Protein AF-A0A953ZF70-F1 (afdb_monomer_lite)

pLDDT: mean 96.17, std 2.3, range [83.56, 98.5]

Sequence (110 aa):
MIIAKHVSPDGLLELIVARDAEGDYTVGFSPFPWHTHGDILAAVNGGTPEVAVARLIEDVLASCAVLVLSRIDGELCDVWVADDPDDDEASHAAPNETIEKRYWNGCRYE

Radius of gyration: 14.09 Å; chains: 1; bounding box: 34×27×40 Å

Secondary structure (DSSP, 8-state):
-EEEEEE-TTS--EEEEEE-SSS-EEEEEETSS-EEEHHHHHHHH-S-HHHHHHHHHHHHHTT-SPEEEEEETTEEEEEEE-SSTTS-GGGG--TTEEEEEE-TTSPBP-

Foldseek 3Di:
DWDDWDAFPVRPWIWTWDADPVGKIWIFTPPAPDIDILVVQCVVVNDGSVVSVVVVVVCQVVQNWKKKFKDAQNHTHHIDTDPDLPDPCVVVADPRIDIFIGGSNGHGDD

Structure (mmCIF, N/CA/C/O backbone):
data_AF-A0A953ZF70-F1
#
_entry.id   AF-A0A953ZF70-F1
#
loop_
_atom_site.group_PDB
_atom_site.id
_atom_site.type_symbol
_atom_site.label_atom_id
_atom_site.label_alt_id
_atom_site.label_comp_id
_atom_site.label_asym_id
_atom_site.label_entity_id
_atom_site.label_seq_id
_atom_site.pdbx_PDB_ins_code
_atom_site.Cartn_x
_atom_site.Cartn_y
_atom_site.Cartn_z
_atom_site.occupancy
_atom_site.B_iso_or_equiv
_atom_site.auth_seq_id
_atom_site.auth_comp_id
_atom_site.auth_asym_id
_atom_site.auth_atom_id
_atom_site.pdbx_PDB_model_num
ATOM 1 N N . MET A 1 1 ? -3.312 -1.325 -18.302 1.00 94.06 1 MET A N 1
ATOM 2 C CA . MET A 1 1 ? -3.567 -2.780 -18.204 1.00 94.06 1 MET A CA 1
ATOM 3 C C . MET A 1 1 ? -3.017 -3.283 -16.880 1.00 94.06 1 MET A C 1
ATOM 5 O O . MET A 1 1 ? -1.885 -2.946 -16.572 1.00 94.06 1 MET A O 1
ATOM 9 N N . ILE A 1 2 ? -3.776 -4.075 -16.114 1.00 96.56 2 ILE A N 1
ATOM 10 C CA . ILE A 1 2 ? -3.235 -4.770 -14.931 1.00 96.56 2 ILE A CA 1
ATOM 11 C C . ILE A 1 2 ? -2.286 -5.870 -15.410 1.00 96.56 2 ILE A C 1
ATOM 13 O O . ILE A 1 2 ? -2.671 -6.680 -16.253 1.00 96.56 2 ILE A O 1
ATOM 17 N N . ILE A 1 3 ? -1.065 -5.885 -14.881 1.00 97.25 3 ILE A N 1
ATOM 18 C CA . ILE A 1 3 ? -0.017 -6.845 -15.251 1.00 97.25 3 ILE A CA 1
ATOM 19 C C . ILE A 1 3 ? 0.353 -7.793 -14.106 1.00 97.25 3 ILE A C 1
ATOM 21 O O . ILE A 1 3 ? 0.838 -8.888 -14.378 1.00 97.25 3 ILE A O 1
ATOM 25 N N . ALA A 1 4 ? 0.083 -7.421 -12.850 1.00 97.56 4 ALA A N 1
ATOM 26 C CA . ALA A 1 4 ? 0.247 -8.300 -11.695 1.00 97.56 4 ALA A CA 1
ATOM 27 C C . ALA A 1 4 ? -0.772 -7.983 -10.593 1.00 97.56 4 ALA A C 1
ATOM 29 O O . ALA A 1 4 ? -1.276 -6.861 -10.489 1.00 97.56 4 ALA A O 1
ATOM 30 N N . LYS A 1 5 ? -1.064 -9.002 -9.780 1.00 98.19 5 LYS A N 1
ATOM 31 C CA . LYS A 1 5 ? -1.903 -8.918 -8.586 1.00 98.19 5 LYS A CA 1
ATOM 32 C C . LYS A 1 5 ? -1.302 -9.764 -7.475 1.00 98.19 5 LYS A C 1
ATOM 34 O O . LYS A 1 5 ? -0.914 -10.905 -7.728 1.00 98.19 5 LYS A O 1
ATOM 39 N N . HIS A 1 6 ? -1.301 -9.239 -6.259 1.00 98.38 6 HIS A N 1
ATOM 40 C CA . HIS A 1 6 ? -0.867 -9.962 -5.070 1.00 98.38 6 HIS A CA 1
ATOM 41 C C . HIS A 1 6 ? -1.887 -9.765 -3.960 1.00 98.38 6 HIS A C 1
ATOM 43 O O . HIS A 1 6 ? -2.380 -8.660 -3.773 1.00 98.38 6 HIS A O 1
ATOM 49 N N . VAL A 1 7 ? -2.196 -10.829 -3.225 1.00 98.44 7 VAL A N 1
ATOM 50 C CA . VAL A 1 7 ? -3.138 -10.785 -2.103 1.00 98.44 7 VAL A CA 1
ATOM 51 C C . VAL A 1 7 ? -2.370 -11.061 -0.818 1.00 98.44 7 VAL A C 1
ATOM 53 O O . VAL A 1 7 ? -1.522 -11.960 -0.798 1.00 98.44 7 VAL A O 1
ATOM 56 N N . SER A 1 8 ? -2.622 -10.274 0.228 1.00 98.12 8 SER A N 1
ATOM 57 C CA . SER A 1 8 ? -1.976 -10.469 1.527 1.00 98.12 8 SER A CA 1
ATOM 58 C C . SER A 1 8 ? -2.375 -11.821 2.130 1.00 98.12 8 SER A C 1
ATOM 60 O O . SER A 1 8 ? -3.443 -12.347 1.806 1.00 98.12 8 SER A O 1
ATOM 62 N N . PRO A 1 9 ? -1.557 -12.427 3.011 1.00 97.81 9 PRO A N 1
ATOM 63 C CA . PRO A 1 9 ? -1.844 -13.758 3.557 1.00 97.81 9 PRO A CA 1
ATOM 64 C C . PRO A 1 9 ? -3.181 -13.870 4.304 1.00 97.81 9 PRO A C 1
ATOM 66 O O . PRO A 1 9 ? -3.774 -14.944 4.345 1.00 97.81 9 PRO A O 1
ATOM 69 N N . ASP A 1 10 ? -3.662 -12.768 4.879 1.00 95.62 10 ASP A N 1
ATOM 70 C CA . ASP A 1 10 ? -4.961 -12.667 5.552 1.00 95.62 10 ASP A CA 1
ATOM 71 C C . ASP A 1 10 ? -6.135 -12.360 4.602 1.00 95.62 10 ASP A C 1
ATOM 73 O O . ASP A 1 10 ? -7.281 -12.288 5.040 1.00 95.62 10 ASP A O 1
ATOM 77 N N . GLY A 1 11 ? -5.866 -12.184 3.306 1.00 96.12 11 GLY A N 1
ATOM 78 C CA . GLY A 1 11 ? -6.866 -11.888 2.283 1.00 96.12 11 GLY A CA 1
ATOM 79 C C . GLY A 1 11 ? -7.408 -10.458 2.307 1.00 96.12 11 GLY A C 1
ATOM 80 O O . GLY A 1 11 ? -8.313 -10.158 1.532 1.00 96.12 11 GLY A O 1
ATOM 81 N N . LEU A 1 12 ? -6.893 -9.589 3.183 1.00 95.88 12 LEU A N 1
ATOM 82 C CA . LEU A 1 12 ? -7.444 -8.250 3.397 1.00 95.88 12 LEU A CA 1
ATOM 83 C C . LEU A 1 12 ? -7.027 -7.245 2.316 1.00 95.88 12 LEU A C 1
ATOM 85 O O . LEU A 1 12 ? -7.803 -6.350 1.991 1.00 95.88 12 LEU A O 1
ATOM 89 N N . LEU A 1 13 ? -5.808 -7.365 1.786 1.00 98.00 13 LEU A N 1
ATOM 90 C CA . LEU A 1 13 ? -5.213 -6.398 0.865 1.00 98.00 13 LEU A CA 1
ATOM 91 C C . LEU A 1 13 ? -4.946 -7.040 -0.493 1.00 98.00 13 LEU A C 1
ATOM 93 O O . LEU A 1 13 ? -4.388 -8.134 -0.568 1.00 98.00 13 LEU A O 1
ATOM 97 N N . GLU A 1 14 ? -5.279 -6.330 -1.569 1.00 98.38 14 GLU A N 1
ATOM 98 C CA . GLU A 1 14 ? -4.910 -6.696 -2.937 1.00 98.38 14 GLU A CA 1
ATOM 99 C C . GLU A 1 14 ? -3.993 -5.607 -3.514 1.00 98.38 14 GLU A C 1
ATOM 101 O O . GLU A 1 14 ? -4.455 -4.516 -3.832 1.00 98.38 14 GLU A O 1
ATOM 106 N N . LEU A 1 15 ? -2.696 -5.890 -3.658 1.00 98.44 15 LEU A N 1
ATOM 107 C CA . LEU A 1 15 ? -1.748 -5.017 -4.352 1.00 98.44 15 LEU A CA 1
ATOM 108 C C . LEU A 1 15 ? -1.889 -5.229 -5.864 1.00 98.44 15 LEU A C 1
ATOM 110 O O . LEU A 1 15 ? -1.772 -6.355 -6.362 1.00 98.44 15 LEU A O 1
ATOM 114 N N . ILE A 1 16 ? -2.115 -4.145 -6.597 1.00 98.25 16 ILE A N 1
ATOM 115 C CA . ILE A 1 16 ? -2.264 -4.126 -8.049 1.00 98.25 16 ILE A CA 1
ATOM 116 C C . ILE A 1 16 ? -1.077 -3.415 -8.675 1.00 98.25 16 ILE A C 1
ATOM 118 O O . ILE A 1 16 ? -0.717 -2.310 -8.274 1.00 98.25 16 ILE A O 1
ATOM 122 N N . VAL A 1 17 ? -0.531 -4.033 -9.720 1.00 98.00 17 VAL A N 1
ATOM 123 C CA . VAL A 1 17 ? 0.452 -3.409 -10.603 1.00 98.00 17 VAL A CA 1
ATOM 124 C C . VAL A 1 17 ? -0.171 -3.282 -11.979 1.00 98.00 17 VAL A C 1
ATOM 126 O O . VAL A 1 17 ? -0.609 -4.274 -12.577 1.00 98.00 17 VAL A O 1
ATOM 129 N N . ALA A 1 18 ? -0.207 -2.066 -12.499 1.00 97.38 18 ALA A N 1
ATOM 130 C CA . ALA A 1 18 ? -0.692 -1.782 -13.834 1.00 97.38 18 ALA A CA 1
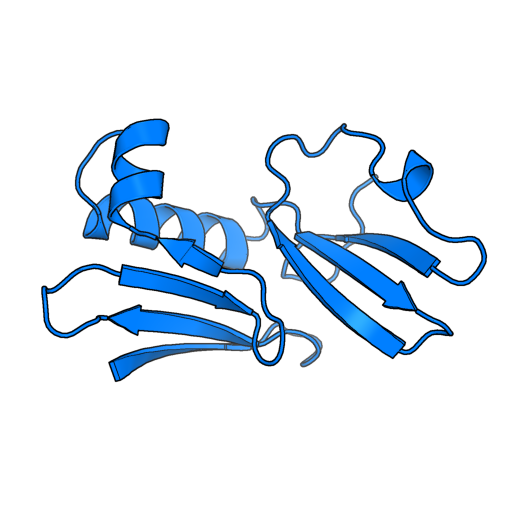ATOM 131 C C . ALA A 1 18 ? 0.364 -1.051 -14.660 1.00 97.38 18 ALA A C 1
ATOM 133 O O . ALA A 1 18 ? 1.315 -0.482 -14.138 1.00 97.38 18 ALA A O 1
ATOM 134 N N . ARG A 1 19 ? 0.193 -1.119 -15.977 1.00 96.94 19 ARG A N 1
ATOM 135 C CA . ARG A 1 19 ? 0.997 -0.402 -16.960 1.00 96.94 19 ARG A CA 1
ATOM 136 C C . ARG A 1 19 ? 0.095 0.371 -17.905 1.00 96.94 19 ARG A C 1
ATOM 138 O O . ARG A 1 19 ? -0.881 -0.204 -18.405 1.00 96.94 19 ARG A O 1
ATOM 145 N N . ASP A 1 20 ? 0.370 1.645 -18.126 1.00 94.25 20 ASP A N 1
ATOM 146 C CA . ASP A 1 20 ? -0.419 2.479 -19.032 1.00 94.25 20 ASP A CA 1
ATOM 147 C C . ASP A 1 20 ? -0.002 2.308 -20.508 1.00 94.25 20 ASP A C 1
ATOM 149 O O . ASP A 1 20 ? 0.783 1.422 -20.859 1.00 94.25 20 ASP A O 1
ATOM 153 N N . ALA A 1 21 ? -0.604 3.103 -21.399 1.00 93.75 21 ALA A N 1
ATOM 154 C CA . ALA A 1 21 ? -0.324 3.055 -22.835 1.00 93.75 21 ALA A CA 1
ATOM 155 C C . ALA A 1 21 ? 1.009 3.720 -23.220 1.00 93.75 21 ALA A C 1
ATOM 157 O O . ALA A 1 21 ? 1.552 3.412 -24.281 1.00 93.75 21 ALA A O 1
ATOM 158 N N . GLU A 1 22 ? 1.525 4.613 -22.377 1.00 92.12 22 GLU A N 1
ATOM 159 C CA . GLU A 1 22 ? 2.811 5.297 -22.553 1.00 92.12 22 GLU A CA 1
ATOM 160 C C . GLU A 1 22 ? 3.972 4.440 -22.023 1.00 92.12 22 GLU A C 1
ATOM 162 O O . GLU A 1 22 ? 5.134 4.652 -22.368 1.00 92.12 22 GLU A O 1
ATOM 167 N N . GLY A 1 23 ? 3.639 3.383 -21.280 1.00 92.75 23 GLY A N 1
ATOM 168 C CA . GLY A 1 23 ? 4.548 2.367 -20.791 1.00 92.75 23 GLY A CA 1
ATOM 169 C C . GLY A 1 23 ? 4.992 2.580 -19.349 1.00 92.75 23 GLY A C 1
ATOM 170 O O . GLY A 1 23 ? 5.835 1.787 -18.913 1.00 92.75 23 GLY A O 1
ATOM 171 N N . ASP A 1 24 ? 4.436 3.568 -18.640 1.00 96.38 24 ASP A N 1
ATOM 172 C CA . ASP A 1 24 ? 4.686 3.801 -17.218 1.00 96.38 24 ASP A CA 1
ATOM 173 C C . ASP A 1 24 ? 3.878 2.836 -16.343 1.00 96.38 24 ASP A C 1
ATOM 175 O O . ASP A 1 24 ? 2.901 2.214 -16.781 1.00 96.38 24 ASP A O 1
ATOM 179 N N . TYR A 1 25 ? 4.343 2.658 -15.113 1.00 97.44 25 TYR A N 1
ATOM 180 C CA . TYR A 1 25 ? 3.787 1.726 -14.148 1.00 97.44 25 TYR A CA 1
ATOM 181 C C . TYR A 1 25 ? 2.993 2.462 -13.077 1.00 97.44 25 TYR A C 1
ATOM 183 O O . TYR A 1 25 ? 3.383 3.533 -12.633 1.00 97.44 25 TYR A O 1
ATOM 191 N N . THR A 1 26 ? 1.933 1.834 -12.583 1.00 97.62 26 THR A N 1
ATOM 192 C CA . THR A 1 26 ? 1.256 2.258 -11.358 1.00 97.62 26 THR A CA 1
ATOM 193 C C . THR A 1 26 ? 1.165 1.103 -10.374 1.00 97.62 26 THR A C 1
ATOM 195 O O . THR A 1 26 ? 0.936 -0.047 -10.764 1.00 97.62 26 THR A O 1
ATOM 198 N N . VAL A 1 27 ? 1.366 1.410 -9.094 1.00 98.00 27 VAL A N 1
ATOM 199 C CA . VAL A 1 27 ? 1.283 0.460 -7.979 1.00 98.00 27 VAL A CA 1
ATOM 200 C C . VAL A 1 27 ? 0.335 1.025 -6.937 1.00 98.00 27 VAL A C 1
ATOM 202 O O . VAL A 1 27 ? 0.530 2.149 -6.489 1.00 98.00 27 VAL A O 1
ATOM 205 N N . GLY A 1 28 ? -0.674 0.259 -6.537 1.00 97.75 28 GLY A N 1
ATOM 206 C CA . GLY A 1 28 ? -1.639 0.680 -5.521 1.00 97.75 28 GLY A CA 1
ATOM 207 C C . GLY A 1 28 ? -2.401 -0.496 -4.929 1.00 97.75 28 GLY A C 1
ATOM 208 O O . GLY A 1 28 ? -2.185 -1.644 -5.327 1.00 97.75 28 GLY A O 1
ATOM 209 N N . PHE A 1 29 ? -3.303 -0.220 -3.991 1.00 98.12 29 PHE A N 1
ATOM 210 C CA . PHE A 1 29 ? -4.130 -1.245 -3.352 1.00 98.12 29 PHE A CA 1
ATOM 211 C C . PHE A 1 29 ? -5.567 -1.175 -3.860 1.00 98.12 29 PHE A C 1
ATOM 213 O O . PHE A 1 29 ? -6.175 -0.118 -3.882 1.00 98.12 29 PHE A O 1
ATOM 220 N N . SER A 1 30 ? -6.142 -2.306 -4.250 1.00 96.50 30 SER A N 1
ATOM 221 C CA . SER A 1 30 ? -7.541 -2.407 -4.673 1.00 96.50 30 SER A CA 1
ATOM 222 C C . SER A 1 30 ? -8.446 -2.683 -3.464 1.00 96.50 30 SER A C 1
ATOM 224 O O . SER A 1 30 ? -8.091 -3.536 -2.646 1.00 96.50 30 SER A O 1
ATOM 226 N N . PRO A 1 31 ? -9.616 -2.020 -3.341 1.00 95.44 31 PRO A N 1
ATOM 227 C CA . PRO A 1 31 ? -10.224 -1.051 -4.267 1.00 95.44 31 PRO A CA 1
ATOM 228 C C . PRO A 1 31 ? -9.904 0.426 -3.934 1.00 95.44 31 PRO A C 1
ATOM 230 O O . PRO A 1 31 ? -10.690 1.314 -4.265 1.00 95.44 31 PRO A O 1
ATOM 233 N N . PHE A 1 32 ? -8.802 0.690 -3.238 1.00 95.88 32 PHE A N 1
ATOM 234 C CA . PHE A 1 32 ? -8.489 1.983 -2.633 1.00 95.88 32 PHE A CA 1
ATOM 235 C C . PHE A 1 32 ? -7.910 2.991 -3.641 1.00 95.88 32 PHE A C 1
ATOM 237 O O . PHE A 1 32 ? -7.339 2.601 -4.663 1.00 95.88 32 PHE A O 1
ATOM 244 N N . PRO A 1 33 ? -8.093 4.304 -3.405 1.00 91.94 33 PRO A N 1
ATOM 245 C CA . PRO A 1 33 ? -7.659 5.335 -4.345 1.00 91.94 33 PRO A CA 1
ATOM 246 C C . PRO A 1 33 ? -6.138 5.506 -4.396 1.00 91.94 33 PRO A C 1
ATOM 248 O O . PRO A 1 33 ? -5.614 5.940 -5.429 1.00 91.94 33 PRO A O 1
ATOM 251 N N . TRP A 1 34 ? -5.429 5.193 -3.307 1.00 94.69 34 TRP A N 1
ATOM 252 C CA . TRP A 1 34 ? -3.991 5.395 -3.245 1.00 94.69 34 TRP A CA 1
ATOM 253 C C . TRP A 1 34 ? -3.247 4.522 -4.260 1.00 94.69 34 TRP A C 1
ATOM 255 O O . TRP A 1 34 ? -3.423 3.303 -4.353 1.00 94.69 34 TRP A O 1
ATOM 265 N N . HIS A 1 35 ? -2.373 5.176 -5.014 1.00 95.88 35 HIS A N 1
ATOM 266 C CA . HIS A 1 35 ? -1.391 4.548 -5.877 1.00 95.88 35 HIS A CA 1
ATOM 267 C C . HIS A 1 35 ? -0.222 5.506 -6.099 1.00 95.88 35 HIS A C 1
ATOM 269 O O . HIS A 1 35 ? -0.353 6.721 -5.956 1.00 95.88 35 HIS A O 1
ATOM 275 N N . THR A 1 36 ? 0.912 4.948 -6.498 1.00 96.12 36 THR A N 1
ATOM 276 C CA . THR A 1 36 ? 2.086 5.692 -6.947 1.00 96.12 36 THR A CA 1
ATOM 277 C C . THR A 1 36 ? 2.442 5.315 -8.381 1.00 96.12 36 THR A C 1
ATOM 279 O O . THR A 1 36 ? 2.025 4.266 -8.885 1.00 96.12 36 THR A O 1
ATOM 282 N N . HIS A 1 37 ? 3.204 6.186 -9.035 1.00 96.69 37 HIS A N 1
ATOM 283 C CA . HIS A 1 37 ? 3.665 6.023 -10.407 1.00 96.69 37 HIS A CA 1
ATOM 284 C C . HIS A 1 37 ? 5.135 5.608 -10.453 1.00 96.69 37 HIS A C 1
ATOM 286 O O . HIS A 1 37 ? 5.933 5.951 -9.577 1.00 96.69 37 HIS A O 1
ATOM 292 N N . GLY A 1 38 ? 5.501 4.853 -11.484 1.00 96.88 38 GLY A N 1
ATOM 293 C CA . GLY A 1 38 ? 6.848 4.335 -11.655 1.00 96.88 38 GLY A CA 1
ATOM 294 C C . GLY A 1 38 ? 7.861 5.443 -11.909 1.00 96.88 38 GLY A C 1
ATOM 295 O O . GLY A 1 38 ? 8.962 5.396 -11.362 1.00 96.88 38 GLY A O 1
ATOM 296 N N . ASP A 1 39 ? 7.502 6.455 -12.694 1.00 97.00 39 ASP A N 1
ATOM 297 C CA . ASP A 1 39 ? 8.344 7.626 -12.937 1.00 97.00 39 ASP A CA 1
ATOM 298 C C . ASP A 1 39 ? 8.617 8.443 -11.662 1.00 97.00 39 ASP A C 1
ATOM 300 O O . ASP A 1 39 ? 9.768 8.807 -11.409 1.00 97.00 39 ASP A O 1
ATOM 304 N N . ILE A 1 40 ? 7.606 8.638 -10.812 1.00 96.00 40 ILE A N 1
ATOM 305 C CA . ILE A 1 40 ? 7.724 9.274 -9.497 1.00 96.00 40 ILE A CA 1
ATOM 306 C C . ILE A 1 40 ? 8.652 8.445 -8.607 1.00 96.00 40 ILE A C 1
ATOM 308 O O . ILE A 1 40 ? 9.622 8.976 -8.066 1.00 96.00 40 ILE A O 1
ATOM 312 N N . LEU A 1 41 ? 8.414 7.134 -8.498 1.00 95.75 41 LEU A N 1
ATOM 313 C CA . LEU A 1 41 ? 9.266 6.241 -7.710 1.00 95.75 41 LEU A CA 1
ATOM 314 C C . LEU A 1 41 ? 10.718 6.257 -8.195 1.00 95.75 41 LEU A C 1
ATOM 316 O O . LEU A 1 41 ? 11.638 6.274 -7.380 1.00 95.75 41 LEU A O 1
ATOM 320 N N . ALA A 1 42 ? 10.947 6.273 -9.508 1.00 96.75 42 ALA A N 1
ATOM 321 C CA . ALA A 1 42 ? 12.290 6.339 -10.073 1.00 96.75 42 ALA A CA 1
ATOM 322 C C . ALA A 1 42 ? 12.963 7.692 -9.815 1.00 96.75 42 ALA A C 1
ATOM 324 O O . ALA A 1 42 ? 14.172 7.736 -9.593 1.00 96.75 42 ALA A O 1
ATOM 325 N N . ALA A 1 43 ? 12.205 8.790 -9.815 1.00 96.19 43 ALA A N 1
ATOM 326 C CA . ALA A 1 43 ? 12.728 10.112 -9.489 1.00 96.19 43 ALA A CA 1
ATOM 327 C C . ALA A 1 43 ? 13.155 10.220 -8.015 1.00 96.19 43 ALA A C 1
ATOM 329 O O . ALA A 1 43 ? 14.172 10.851 -7.727 1.00 96.19 43 ALA A O 1
ATOM 330 N N . VAL A 1 44 ? 12.415 9.585 -7.099 1.00 92.56 44 VAL A N 1
ATOM 331 C CA . VAL A 1 44 ? 12.701 9.600 -5.653 1.00 92.56 44 VAL A CA 1
ATOM 332 C C . VAL A 1 44 ? 13.798 8.596 -5.277 1.00 92.56 44 VAL A C 1
ATOM 334 O O . VAL A 1 44 ? 14.753 8.952 -4.590 1.00 92.56 44 VAL A O 1
ATOM 337 N N . ASN A 1 45 ? 13.708 7.358 -5.769 1.00 90.44 45 ASN A N 1
ATOM 338 C CA . ASN A 1 45 ? 14.564 6.239 -5.345 1.00 90.44 45 ASN A CA 1
ATOM 339 C C . ASN A 1 45 ? 15.722 5.940 -6.314 1.00 90.44 45 ASN A C 1
ATOM 341 O O . ASN A 1 45 ? 16.581 5.095 -6.037 1.00 90.44 45 ASN A O 1
ATOM 345 N N . GLY A 1 46 ? 15.754 6.619 -7.462 1.00 92.56 46 GLY A N 1
ATOM 346 C CA . GLY A 1 46 ? 16.706 6.386 -8.542 1.00 92.56 46 GLY A CA 1
ATOM 347 C C . GLY A 1 46 ? 16.404 5.135 -9.377 1.00 92.56 46 GLY A C 1
ATOM 348 O O . GLY A 1 46 ? 15.637 4.249 -9.001 1.00 92.56 46 GLY A O 1
ATOM 349 N N . GLY A 1 47 ? 17.076 5.031 -10.526 1.00 95.06 47 GLY A N 1
ATOM 350 C CA . GLY A 1 47 ? 16.923 3.912 -11.460 1.00 95.06 47 GLY A CA 1
ATOM 351 C C . GLY A 1 47 ? 15.897 4.186 -12.560 1.00 95.06 47 GLY A C 1
ATOM 352 O O . GLY A 1 47 ? 15.713 5.325 -12.978 1.00 95.06 47 GLY A O 1
ATOM 353 N N . THR A 1 48 ? 15.279 3.124 -13.077 1.00 96.56 48 THR A N 1
ATOM 354 C CA . THR A 1 48 ? 14.186 3.207 -14.058 1.00 96.56 48 THR A CA 1
ATOM 355 C C . THR A 1 48 ? 12.840 2.964 -13.370 1.00 96.56 48 THR A C 1
ATOM 357 O O . THR A 1 48 ? 12.822 2.295 -12.333 1.00 96.56 48 THR A O 1
ATOM 360 N N . PRO A 1 49 ? 11.713 3.418 -13.954 1.00 96.44 49 PRO A N 1
ATOM 361 C CA . PRO A 1 49 ? 10.372 3.142 -13.429 1.00 96.44 49 PRO A CA 1
ATOM 362 C C . PRO A 1 49 ? 10.123 1.666 -13.113 1.00 96.44 49 PRO A C 1
ATOM 364 O O . PRO A 1 49 ? 9.647 1.323 -12.038 1.00 96.44 49 PRO A O 1
ATOM 367 N N . GLU A 1 50 ? 10.537 0.779 -14.019 1.00 95.62 50 GLU A N 1
ATOM 368 C CA . GLU A 1 50 ? 10.406 -0.671 -13.853 1.00 95.62 50 GLU A CA 1
ATOM 369 C C . GLU A 1 50 ? 11.173 -1.196 -12.632 1.00 95.62 50 GLU A C 1
ATOM 371 O O . GLU A 1 50 ? 10.634 -1.976 -11.850 1.00 95.62 50 GLU A O 1
ATOM 376 N N . VAL A 1 51 ? 12.420 -0.752 -12.442 1.00 96.56 51 VAL A N 1
ATOM 377 C CA . VAL A 1 51 ? 13.253 -1.189 -11.311 1.00 96.56 51 VAL A CA 1
ATOM 378 C C . VAL A 1 51 ? 12.724 -0.628 -9.994 1.00 96.56 51 VAL A C 1
ATOM 380 O O . VAL A 1 51 ? 12.702 -1.343 -8.995 1.00 96.56 51 VAL A O 1
ATOM 383 N N . ALA A 1 52 ? 12.295 0.635 -9.978 1.00 96.81 52 ALA A N 1
ATOM 384 C CA . ALA A 1 52 ? 11.766 1.271 -8.779 1.00 96.81 52 ALA A CA 1
ATOM 385 C C . ALA A 1 52 ? 10.446 0.618 -8.330 1.00 96.81 52 ALA A C 1
ATOM 387 O O . ALA A 1 52 ? 10.277 0.322 -7.149 1.00 96.81 52 ALA A O 1
ATOM 388 N N . VAL A 1 53 ? 9.561 0.296 -9.278 1.00 97.19 53 VAL A N 1
ATOM 389 C CA . VAL A 1 53 ? 8.333 -0.464 -9.010 1.00 97.19 53 VAL A CA 1
ATOM 390 C C . VAL A 1 53 ? 8.629 -1.877 -8.523 1.00 97.19 53 VAL A C 1
ATOM 392 O O . VAL A 1 53 ? 8.032 -2.309 -7.541 1.00 97.19 53 VAL A O 1
ATOM 395 N N . ALA A 1 54 ? 9.557 -2.592 -9.164 1.00 97.00 54 ALA A N 1
ATOM 396 C CA . ALA A 1 54 ? 9.915 -3.947 -8.747 1.00 97.00 54 ALA A CA 1
ATOM 397 C C . ALA A 1 54 ? 10.414 -3.990 -7.294 1.00 97.00 54 ALA A C 1
ATOM 399 O O . ALA A 1 54 ? 10.015 -4.880 -6.547 1.00 97.00 54 ALA A O 1
ATOM 400 N N . ARG A 1 55 ? 11.221 -3.003 -6.884 1.00 97.31 55 ARG A N 1
ATOM 401 C CA . ARG A 1 55 ? 11.696 -2.866 -5.499 1.00 97.31 55 ARG A CA 1
ATOM 402 C C . ARG A 1 55 ? 10.563 -2.598 -4.519 1.00 97.31 55 ARG A C 1
ATOM 404 O O . ARG A 1 55 ? 10.474 -3.292 -3.520 1.00 97.31 55 ARG A O 1
ATOM 411 N N . LEU A 1 56 ? 9.661 -1.664 -4.832 1.00 97.38 56 LEU A N 1
ATOM 412 C CA . LEU A 1 56 ? 8.509 -1.396 -3.967 1.00 97.38 56 LEU A CA 1
ATOM 413 C C . LEU A 1 56 ? 7.655 -2.656 -3.767 1.00 97.38 56 LEU A C 1
ATOM 415 O O . LEU A 1 56 ? 7.239 -2.957 -2.651 1.00 97.38 56 LEU A O 1
ATOM 419 N N . ILE A 1 57 ? 7.400 -3.405 -4.844 1.00 98.19 57 ILE A N 1
ATOM 420 C CA . ILE A 1 57 ? 6.655 -4.666 -4.764 1.00 98.19 57 ILE A CA 1
ATOM 421 C C . ILE A 1 57 ? 7.406 -5.665 -3.879 1.00 98.19 57 ILE A C 1
ATOM 423 O O . ILE A 1 57 ? 6.789 -6.286 -3.018 1.00 98.19 57 ILE A O 1
ATOM 427 N N . GLU A 1 58 ? 8.716 -5.821 -4.069 1.00 98.19 58 GLU A N 1
ATOM 428 C CA . GLU A 1 58 ? 9.547 -6.692 -3.236 1.00 98.19 58 GLU A CA 1
ATOM 429 C C . GLU A 1 58 ? 9.465 -6.299 -1.757 1.00 98.19 58 GLU A C 1
ATOM 431 O O . GLU A 1 58 ? 9.160 -7.157 -0.931 1.00 98.19 58 GLU A O 1
ATOM 436 N N . ASP A 1 59 ? 9.624 -5.016 -1.431 1.00 97.94 59 ASP A N 1
ATOM 437 C CA . ASP A 1 59 ? 9.580 -4.511 -0.059 1.00 97.94 59 ASP A CA 1
ATOM 438 C C . ASP A 1 59 ? 8.211 -4.739 0.595 1.00 97.94 59 ASP A C 1
ATOM 440 O O . ASP A 1 59 ? 8.137 -5.152 1.756 1.00 97.94 59 ASP A O 1
ATOM 444 N N . VAL A 1 60 ? 7.113 -4.531 -0.140 1.00 98.31 60 VAL A N 1
ATOM 445 C CA . VAL A 1 60 ? 5.765 -4.850 0.351 1.00 98.31 60 VAL A CA 1
ATOM 446 C C . VAL A 1 60 ? 5.650 -6.351 0.600 1.00 98.31 60 VAL A C 1
ATOM 448 O O . VAL A 1 60 ? 5.367 -6.766 1.721 1.00 98.31 60 VAL A O 1
ATOM 451 N N . LEU A 1 61 ? 5.914 -7.193 -0.402 1.00 98.44 61 LEU A N 1
ATOM 452 C CA . LEU A 1 61 ? 5.699 -8.639 -0.295 1.00 98.44 61 LEU A CA 1
ATOM 453 C C . LEU A 1 61 ? 6.616 -9.310 0.740 1.00 98.44 61 LEU A C 1
ATOM 455 O O . LEU A 1 61 ? 6.200 -10.269 1.394 1.00 98.44 61 LEU A O 1
ATOM 459 N N . ALA A 1 62 ? 7.831 -8.791 0.922 1.00 98.19 62 ALA A N 1
ATOM 460 C CA . ALA A 1 62 ? 8.793 -9.243 1.922 1.00 98.19 62 ALA A CA 1
ATOM 461 C C . ALA A 1 62 ? 8.501 -8.716 3.337 1.00 98.19 62 ALA A C 1
ATOM 463 O O . ALA A 1 62 ? 9.208 -9.087 4.272 1.00 98.19 62 ALA A O 1
ATOM 464 N N . SER A 1 63 ? 7.443 -7.913 3.525 1.00 98.00 63 SER A N 1
ATOM 465 C CA . SER A 1 63 ? 7.109 -7.279 4.811 1.00 98.00 63 SER A CA 1
ATOM 466 C C . SER A 1 63 ? 8.210 -6.340 5.323 1.00 98.00 63 SER A C 1
ATOM 468 O O . SER A 1 63 ? 8.446 -6.253 6.523 1.00 98.00 63 SER A O 1
ATOM 470 N N . CYS A 1 64 ? 8.882 -5.644 4.406 1.00 97.62 64 CYS A N 1
ATOM 471 C CA . CYS A 1 64 ? 9.857 -4.595 4.703 1.00 97.62 64 CYS A CA 1
ATOM 472 C C . CYS A 1 64 ? 9.232 -3.193 4.644 1.00 97.62 64 CYS A C 1
ATOM 474 O O . CYS A 1 64 ? 9.663 -2.312 5.382 1.00 97.62 64 CYS A O 1
ATOM 476 N N . ALA A 1 65 ? 8.200 -2.994 3.820 1.00 97.56 65 ALA A N 1
ATOM 477 C CA . ALA A 1 65 ? 7.435 -1.751 3.770 1.00 97.56 65 ALA A CA 1
ATOM 478 C C . ALA A 1 65 ? 6.312 -1.736 4.821 1.00 97.56 65 ALA A C 1
ATOM 480 O O . ALA A 1 65 ? 5.571 -2.716 4.967 1.00 97.56 65 ALA A O 1
ATOM 481 N N . VAL A 1 66 ? 6.160 -0.608 5.519 1.00 98.31 66 VAL A N 1
ATOM 482 C CA . VAL A 1 66 ? 5.047 -0.379 6.448 1.00 98.31 66 VAL A CA 1
ATOM 483 C C . VAL A 1 66 ? 3.841 0.119 5.667 1.00 98.31 66 VAL A C 1
ATOM 485 O O . VAL A 1 66 ? 3.935 1.042 4.861 1.00 98.31 66 VAL A O 1
ATOM 488 N N . LEU A 1 67 ? 2.703 -0.520 5.901 1.00 98.25 67 LEU A N 1
ATOM 489 C CA . LEU A 1 67 ? 1.418 -0.179 5.315 1.00 98.25 67 LEU A CA 1
ATOM 490 C C . LEU A 1 67 ? 0.578 0.530 6.362 1.00 98.25 67 LEU A C 1
ATOM 492 O O . LEU A 1 67 ? 0.461 0.054 7.494 1.00 98.25 67 LEU A O 1
ATOM 496 N N . VAL A 1 68 ? -0.046 1.625 5.961 1.00 98.19 68 VAL A N 1
ATOM 497 C CA . VAL A 1 68 ? -1.009 2.351 6.776 1.00 98.19 68 VAL A CA 1
ATOM 498 C C . VAL A 1 68 ? -2.404 2.030 6.263 1.00 98.19 68 VAL A C 1
ATOM 500 O O . VAL A 1 68 ? -2.662 2.078 5.062 1.00 98.19 68 VAL A O 1
ATOM 503 N N . LEU A 1 69 ? -3.289 1.640 7.172 1.00 97.81 69 LEU A N 1
ATOM 504 C CA . LEU A 1 69 ? -4.680 1.305 6.912 1.00 97.81 69 LEU A CA 1
ATOM 505 C C . LEU A 1 69 ? -5.549 2.325 7.643 1.00 97.81 69 LEU A C 1
ATOM 507 O O . LEU A 1 69 ? -5.511 2.400 8.873 1.00 97.81 69 LEU A O 1
ATOM 511 N N . SER A 1 70 ? -6.362 3.065 6.894 1.00 97.44 70 SER A N 1
ATOM 512 C CA . SER A 1 70 ? -7.391 3.937 7.459 1.00 97.44 70 SER A CA 1
ATOM 513 C C . SER A 1 70 ? -8.736 3.226 7.464 1.00 97.44 70 SER A C 1
ATOM 515 O O . SER A 1 70 ? -9.181 2.677 6.447 1.00 97.44 70 SER A O 1
ATOM 517 N N . ARG A 1 71 ? -9.404 3.243 8.619 1.00 97.69 71 ARG A N 1
ATOM 518 C CA . ARG A 1 71 ? -10.77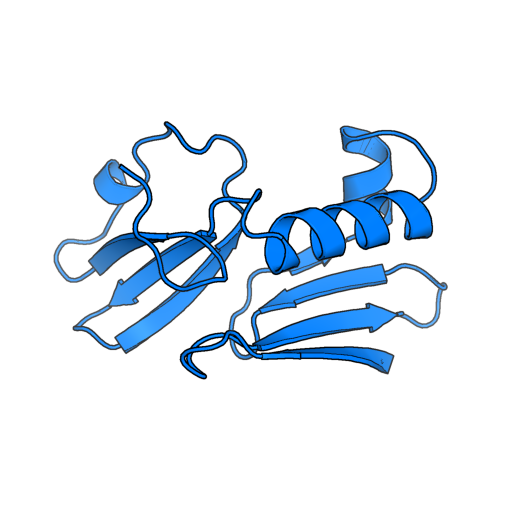2 2.749 8.755 1.00 97.69 71 ARG A CA 1
ATOM 519 C C . ARG A 1 71 ? -11.691 3.835 9.264 1.00 97.69 71 ARG A C 1
ATOM 521 O O . ARG A 1 71 ? -11.415 4.395 10.318 1.00 97.69 71 ARG A O 1
ATOM 528 N N . ILE A 1 72 ? -12.813 4.050 8.591 1.00 96.94 72 ILE A N 1
ATOM 529 C CA . ILE A 1 72 ? -13.863 4.971 9.033 1.00 96.94 72 ILE A CA 1
ATOM 530 C C . ILE A 1 72 ? -15.050 4.131 9.489 1.00 96.94 72 ILE A C 1
ATOM 532 O O . ILE A 1 72 ? -15.514 3.256 8.762 1.00 96.94 72 ILE A O 1
ATOM 536 N N . ASP A 1 73 ? -15.498 4.340 10.729 1.00 96.50 73 ASP A N 1
ATOM 537 C CA . ASP A 1 73 ? -16.571 3.546 11.347 1.00 96.50 73 ASP A CA 1
ATOM 538 C C . ASP A 1 73 ? -16.306 2.018 11.292 1.00 96.50 73 ASP A C 1
ATOM 540 O O . ASP A 1 7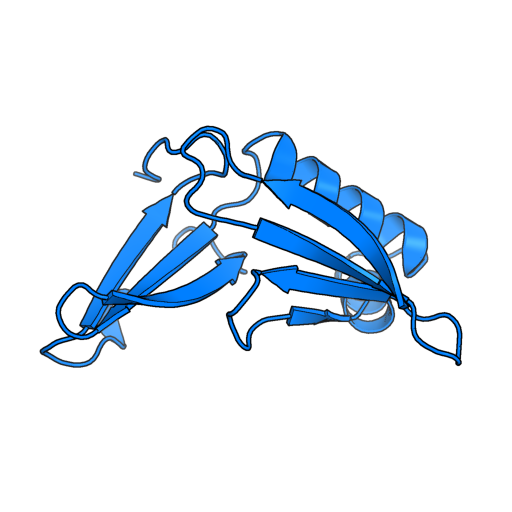3 ? -17.221 1.195 11.239 1.00 96.50 73 ASP A O 1
ATOM 544 N N . GLY A 1 74 ? -15.024 1.629 11.323 1.00 95.06 74 GLY A N 1
ATOM 545 C CA . GLY A 1 74 ? -14.553 0.238 11.279 1.00 95.06 74 GLY A CA 1
ATOM 546 C C . GLY A 1 74 ? -14.405 -0.366 9.875 1.00 95.06 74 GLY A C 1
ATOM 547 O O . GLY A 1 74 ? -13.797 -1.433 9.736 1.00 95.06 74 GLY A O 1
ATOM 548 N N . GLU A 1 75 ? -14.889 0.305 8.830 1.00 96.06 75 GLU A N 1
ATOM 549 C CA . GLU A 1 75 ? -14.725 -0.119 7.437 1.00 96.06 75 GLU A CA 1
ATOM 550 C C . GLU A 1 75 ? -13.364 0.328 6.901 1.00 96.06 75 GLU A C 1
ATOM 552 O O . GLU A 1 75 ? -12.968 1.464 7.119 1.00 96.06 75 GLU A O 1
ATOM 557 N N . LEU A 1 76 ? -12.630 -0.557 6.216 1.00 96.44 76 LEU A N 1
ATOM 558 C CA . LEU A 1 76 ? -11.361 -0.192 5.578 1.00 96.44 76 LEU A CA 1
ATOM 559 C C . LEU A 1 76 ? -11.645 0.723 4.385 1.00 96.44 76 LEU A C 1
ATOM 561 O O . LEU A 1 76 ? -12.287 0.284 3.433 1.00 96.44 76 LEU A O 1
ATOM 565 N N . CYS A 1 77 ? -11.176 1.967 4.447 1.00 95.44 77 CYS A N 1
ATOM 566 C CA . CYS A 1 77 ? -11.478 2.994 3.449 1.00 95.44 77 CYS A CA 1
ATOM 567 C C . CYS A 1 77 ? -10.269 3.388 2.603 1.00 95.44 77 CYS A C 1
ATOM 569 O O . CYS A 1 77 ? -10.460 3.798 1.459 1.00 95.44 77 CYS A O 1
ATOM 571 N N . ASP A 1 78 ? -9.051 3.263 3.136 1.00 95.88 78 ASP A N 1
ATOM 572 C CA . ASP A 1 78 ? -7.832 3.549 2.382 1.00 95.88 78 ASP A CA 1
ATOM 573 C C . ASP A 1 78 ? -6.633 2.746 2.897 1.00 95.88 78 ASP A C 1
ATOM 575 O O . ASP A 1 78 ? -6.597 2.328 4.061 1.00 95.88 78 ASP A O 1
ATOM 579 N N . VAL A 1 79 ? -5.665 2.520 2.008 1.00 97.75 79 VAL 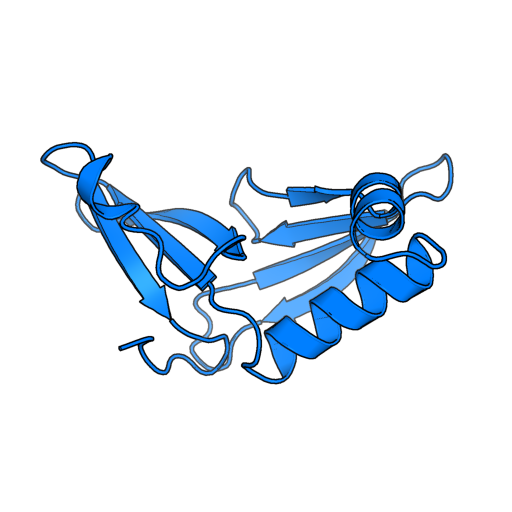A N 1
ATOM 580 C CA . VAL A 1 79 ? -4.423 1.794 2.290 1.00 97.75 79 VAL A CA 1
ATOM 581 C C . VAL A 1 79 ? -3.285 2.385 1.476 1.00 97.75 79 VAL A C 1
ATOM 583 O O . VAL A 1 79 ? -3.376 2.458 0.253 1.00 97.75 79 VAL A O 1
ATOM 586 N N . TRP A 1 80 ? -2.181 2.721 2.135 1.00 97.50 80 TRP A N 1
ATOM 587 C CA . TRP A 1 80 ? -0.989 3.243 1.475 1.00 97.50 80 TRP A CA 1
ATOM 588 C C . TRP A 1 80 ? 0.296 2.700 2.089 1.00 97.50 80 TRP A C 1
ATOM 590 O O . TRP A 1 80 ? 0.298 2.137 3.183 1.00 97.50 80 TRP A O 1
ATOM 600 N N . VAL A 1 81 ? 1.400 2.844 1.359 1.00 97.19 81 VAL A N 1
ATOM 601 C CA . VAL A 1 81 ? 2.742 2.606 1.899 1.00 97.19 81 VAL A CA 1
ATOM 602 C C . VAL A 1 81 ? 3.186 3.869 2.634 1.00 97.19 81 VAL A C 1
ATOM 604 O O . VAL A 1 81 ? 3.067 4.957 2.076 1.00 97.19 81 VAL A O 1
ATOM 607 N N . ALA A 1 82 ? 3.662 3.733 3.872 1.00 96.12 82 ALA A N 1
ATOM 608 C CA . ALA A 1 82 ? 4.185 4.856 4.646 1.00 96.12 82 ALA A CA 1
ATOM 609 C C . ALA A 1 82 ? 5.479 5.392 4.013 1.00 96.12 82 ALA A C 1
ATOM 611 O O . ALA A 1 82 ? 6.379 4.607 3.705 1.00 96.12 82 ALA A O 1
ATOM 612 N N . ASP A 1 83 ? 5.578 6.714 3.858 1.00 91.50 83 ASP A N 1
ATOM 613 C CA . ASP A 1 83 ? 6.821 7.373 3.438 1.00 91.50 83 ASP A CA 1
ATOM 614 C C . ASP A 1 83 ? 7.848 7.372 4.585 1.00 91.50 83 ASP A C 1
ATOM 616 O O . ASP A 1 83 ? 9.007 7.007 4.382 1.00 91.50 83 ASP A O 1
ATOM 620 N N . ASP A 1 84 ? 7.401 7.722 5.797 1.00 93.69 84 ASP A N 1
ATOM 621 C CA . ASP A 1 84 ? 8.132 7.550 7.054 1.00 93.69 84 ASP A CA 1
ATOM 622 C C . ASP A 1 84 ? 7.301 6.653 7.989 1.00 93.69 84 ASP A C 1
ATOM 624 O O . ASP A 1 84 ? 6.175 7.003 8.355 1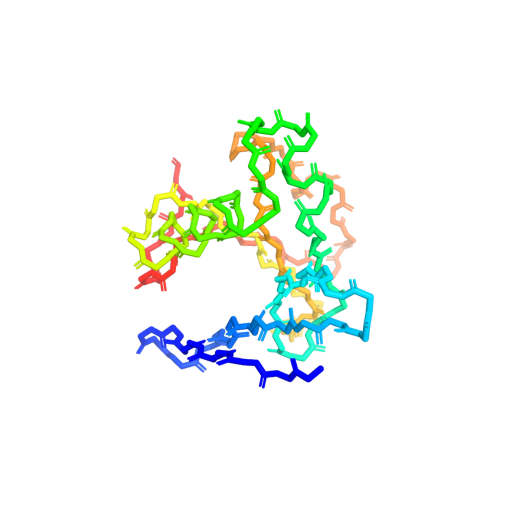.00 93.69 84 ASP A O 1
ATOM 628 N N . PRO A 1 85 ? 7.799 5.466 8.371 1.00 93.44 85 PRO A N 1
ATOM 629 C CA . PRO A 1 85 ? 7.038 4.563 9.215 1.00 93.44 85 PRO A CA 1
ATOM 630 C C . PRO A 1 85 ? 6.847 5.089 10.647 1.00 93.44 85 PRO A C 1
ATOM 632 O O . PRO A 1 85 ? 5.926 4.618 11.315 1.00 93.44 85 PRO A O 1
ATOM 635 N N . ASP A 1 86 ? 7.624 6.077 11.099 1.00 94.25 86 ASP A N 1
ATOM 636 C CA . ASP A 1 86 ? 7.542 6.649 12.450 1.00 94.25 86 ASP A CA 1
ATOM 637 C C . ASP A 1 86 ? 6.658 7.909 12.534 1.00 94.25 86 ASP A C 1
ATOM 639 O O . ASP A 1 86 ? 6.432 8.425 13.634 1.00 94.25 86 ASP A O 1
ATOM 643 N N . ASP A 1 87 ? 6.113 8.386 11.408 1.00 94.25 87 ASP A N 1
ATOM 644 C CA . ASP A 1 87 ? 5.156 9.498 11.401 1.00 94.25 87 ASP A CA 1
ATOM 645 C C . ASP A 1 87 ? 3.893 9.166 12.224 1.00 94.25 87 ASP A C 1
ATOM 647 O O . ASP A 1 87 ? 3.488 8.012 12.356 1.00 94.25 87 ASP A O 1
ATOM 651 N N . ASP A 1 88 ? 3.250 10.183 12.805 1.00 91.69 88 ASP A N 1
ATOM 652 C CA . ASP A 1 88 ? 2.002 10.020 13.566 1.00 91.69 88 ASP A CA 1
ATOM 653 C C . ASP A 1 88 ? 0.785 10.405 12.711 1.00 91.69 88 ASP A C 1
ATOM 655 O O . ASP A 1 88 ? 0.162 11.452 12.904 1.00 91.69 88 ASP A O 1
ATOM 659 N N . GLU A 1 89 ? 0.417 9.564 11.745 1.00 92.12 89 GLU A N 1
ATOM 660 C CA . GLU A 1 89 ? -0.748 9.782 10.877 1.00 92.12 89 GLU A CA 1
ATOM 661 C C . GLU A 1 89 ? -2.059 9.716 11.669 1.00 92.12 89 GLU A C 1
ATOM 663 O O . GLU A 1 89 ? -3.049 10.336 11.277 1.00 92.12 89 GLU A O 1
ATOM 668 N N . ALA A 1 90 ? -2.072 9.038 12.823 1.00 91.88 90 ALA A N 1
ATOM 669 C CA . ALA A 1 90 ? -3.230 9.020 13.713 1.00 91.88 90 ALA A CA 1
ATOM 670 C C . ALA A 1 90 ? -3.559 10.418 14.266 1.00 91.88 90 ALA A C 1
ATOM 672 O O . ALA A 1 90 ? -4.723 10.698 14.554 1.00 91.88 90 ALA A O 1
ATOM 673 N N . SER A 1 91 ? -2.579 11.326 14.353 1.00 94.00 91 SER A N 1
ATOM 674 C CA . SER A 1 91 ? -2.810 12.725 14.741 1.00 94.00 91 SER A CA 1
ATOM 675 C C . SER A 1 91 ? -3.677 13.511 13.746 1.00 94.00 91 SER A C 1
ATOM 677 O O . SER A 1 91 ? -4.269 14.531 14.112 1.00 94.00 91 SER A O 1
ATOM 679 N N . HIS A 1 92 ? -3.784 13.032 12.503 1.00 90.94 92 HIS A N 1
ATOM 680 C CA . HIS A 1 92 ? -4.593 13.627 11.439 1.00 90.94 92 HIS A CA 1
ATOM 681 C C . HIS A 1 92 ? -5.960 12.953 11.263 1.00 90.94 92 HIS A C 1
ATOM 683 O O . HIS A 1 92 ? -6.772 13.442 10.474 1.00 90.94 92 HIS A O 1
ATOM 689 N N . ALA A 1 93 ? -6.225 11.869 11.998 1.00 93.81 93 ALA A N 1
ATOM 690 C CA . ALA A 1 93 ? -7.440 11.082 11.857 1.00 93.81 93 ALA A CA 1
ATOM 691 C C . ALA A 1 93 ? -8.691 11.851 12.313 1.00 93.81 93 ALA A C 1
ATOM 693 O O . ALA A 1 93 ? -8.693 12.563 13.326 1.00 93.81 93 ALA A O 1
ATOM 694 N N . ALA A 1 94 ? -9.795 11.675 11.587 1.00 94.12 94 ALA A N 1
ATOM 695 C CA . ALA A 1 94 ? -11.103 12.129 12.043 1.00 94.12 94 ALA A CA 1
ATOM 696 C C . ALA A 1 94 ? -11.552 11.379 13.323 1.00 94.12 94 ALA A C 1
ATOM 698 O O . ALA A 1 94 ? -11.093 10.272 13.593 1.00 94.12 94 ALA A O 1
ATOM 699 N N . PRO A 1 95 ? -12.504 11.909 14.119 1.00 95.75 95 PRO A N 1
ATOM 700 C CA . PRO A 1 95 ? -12.934 11.257 15.364 1.00 95.75 95 PRO A CA 1
ATOM 701 C C . PRO A 1 95 ? -13.508 9.836 15.214 1.00 95.75 95 PRO A C 1
ATOM 703 O O . PRO A 1 95 ? -13.509 9.080 16.183 1.00 95.75 95 PRO A O 1
ATOM 706 N N . ASN A 1 96 ? -14.041 9.492 14.038 1.00 97.06 96 ASN A N 1
ATOM 707 C CA . ASN A 1 96 ? -14.549 8.158 13.695 1.00 97.06 96 ASN A CA 1
ATOM 708 C C . ASN A 1 96 ? -13.575 7.351 12.820 1.00 97.06 96 ASN A C 1
ATOM 710 O O . ASN A 1 96 ? -13.936 6.282 12.325 1.00 97.06 96 ASN A O 1
ATOM 714 N N . GLU A 1 97 ? -12.366 7.867 12.617 1.00 97.75 97 GLU A N 1
ATOM 715 C CA . GLU A 1 97 ? -11.313 7.237 11.843 1.00 97.75 97 GLU A CA 1
ATOM 716 C C . GLU A 1 97 ? -10.285 6.599 12.778 1.00 97.75 97 GLU A C 1
ATOM 718 O O . GLU A 1 97 ? -9.882 7.167 13.794 1.00 97.75 97 GLU A O 1
ATOM 723 N N . THR A 1 98 ? -9.853 5.394 12.434 1.00 97.31 98 THR A N 1
ATOM 724 C CA . THR A 1 98 ? -8.753 4.708 13.107 1.00 97.31 98 THR A CA 1
ATOM 725 C C . THR A 1 98 ? -7.657 4.421 12.103 1.00 97.31 98 THR A C 1
ATOM 727 O O . THR A 1 98 ? -7.937 3.873 11.035 1.00 97.31 98 THR A O 1
ATOM 730 N N . ILE A 1 99 ? -6.421 4.730 12.485 1.00 97.44 99 ILE A N 1
ATOM 731 C CA . ILE A 1 99 ? -5.227 4.435 11.702 1.00 97.44 99 ILE A CA 1
ATOM 732 C C . ILE A 1 99 ? -4.510 3.228 12.306 1.00 97.44 99 ILE A C 1
ATOM 734 O O . ILE A 1 99 ? -4.238 3.177 13.507 1.00 97.44 99 ILE A O 1
ATOM 738 N N . GLU A 1 100 ? -4.210 2.246 11.465 1.00 96.75 100 GLU A N 1
ATOM 739 C CA . GLU A 1 100 ? -3.436 1.054 11.801 1.00 96.75 100 GLU A CA 1
ATOM 740 C C . GLU A 1 100 ? -2.181 1.005 10.927 1.00 96.75 100 GLU A C 1
ATOM 742 O O . GLU A 1 100 ? -2.276 1.124 9.709 1.00 96.75 100 GLU A O 1
ATOM 747 N N . LYS A 1 101 ? -1.014 0.764 11.534 1.00 97.94 101 LYS A N 1
ATOM 748 C CA . LYS A 1 101 ? 0.215 0.433 10.808 1.00 97.94 101 LYS A CA 1
ATOM 749 C C . LYS A 1 101 ? 0.524 -1.049 10.918 1.00 97.94 101 LYS A C 1
ATOM 751 O O . LYS A 1 101 ? 0.519 -1.619 12.015 1.00 97.94 101 LYS A O 1
ATOM 756 N N . ARG A 1 102 ? 0.822 -1.678 9.787 1.00 98.06 102 ARG A N 1
ATOM 757 C CA . ARG A 1 102 ? 1.143 -3.105 9.716 1.00 98.06 102 ARG A CA 1
ATOM 758 C C . ARG A 1 102 ? 2.032 -3.425 8.527 1.00 98.06 102 ARG A C 1
ATOM 760 O O . ARG A 1 102 ? 2.140 -2.651 7.586 1.00 98.06 102 ARG A O 1
ATOM 767 N N . TYR A 1 103 ? 2.598 -4.616 8.530 1.00 98.44 103 TYR A N 1
ATOM 768 C CA . TYR A 1 103 ? 3.284 -5.176 7.378 1.00 98.44 103 TYR A CA 1
ATOM 769 C C . TYR A 1 103 ? 2.350 -6.035 6.522 1.00 98.44 103 TYR A C 1
ATOM 771 O O . TYR A 1 103 ? 1.252 -6.421 6.933 1.00 98.44 103 TYR A O 1
ATOM 779 N N . TRP A 1 104 ? 2.815 -6.398 5.327 1.00 98.50 104 TRP A N 1
ATOM 780 C CA . TRP A 1 104 ? 2.073 -7.249 4.394 1.00 98.50 104 TRP A CA 1
ATOM 781 C C . TRP A 1 104 ? 1.676 -8.613 4.968 1.00 98.50 104 TRP A C 1
ATOM 783 O O . TRP A 1 104 ? 0.595 -9.114 4.672 1.00 98.50 104 TRP A O 1
ATOM 793 N N . ASN A 1 105 ? 2.516 -9.206 5.820 1.00 97.88 105 ASN A N 1
ATOM 794 C CA . ASN A 1 105 ? 2.223 -10.469 6.503 1.00 97.88 105 ASN A CA 1
ATOM 795 C C . ASN A 1 105 ? 1.146 -10.363 7.606 1.00 97.88 105 ASN A C 1
ATOM 797 O O . ASN A 1 105 ? 0.795 -11.384 8.198 1.00 97.88 105 ASN A O 1
ATOM 801 N N . GLY A 1 106 ? 0.632 -9.162 7.889 1.00 96.94 106 GLY A N 1
ATOM 802 C CA . GLY A 1 106 ? -0.378 -8.904 8.914 1.00 96.94 106 GLY A CA 1
ATOM 803 C C . GLY A 1 106 ? 0.182 -8.632 10.313 1.00 96.94 106 GLY A C 1
ATOM 804 O O . GLY A 1 106 ? -0.596 -8.361 11.226 1.00 96.94 106 GLY A O 1
ATOM 805 N N . CYS A 1 107 ? 1.504 -8.675 10.510 1.00 97.06 107 CYS A N 1
ATOM 806 C CA . CYS A 1 107 ? 2.121 -8.232 11.758 1.00 97.06 107 CYS A CA 1
ATOM 807 C C . CYS A 1 107 ? 1.955 -6.720 11.922 1.00 97.06 107 CYS A C 1
ATOM 809 O O . CYS A 1 107 ? 2.183 -5.958 10.983 1.00 97.06 107 CYS A O 1
ATOM 811 N N . ARG A 1 108 ? 1.597 -6.287 13.131 1.00 96.12 108 ARG A N 1
ATOM 812 C CA . ARG A 1 108 ? 1.518 -4.869 13.483 1.00 96.12 108 ARG A CA 1
ATOM 813 C C . ARG A 1 108 ? 2.912 -4.229 13.453 1.00 96.12 108 ARG A C 1
ATOM 815 O O . ARG A 1 108 ? 3.889 -4.884 13.811 1.00 96.12 108 ARG A O 1
ATOM 822 N N . TYR A 1 109 ? 2.972 -2.970 13.034 1.00 95.06 109 TYR A N 1
ATOM 823 C CA . TYR A 1 109 ? 4.140 -2.110 13.210 1.00 95.06 109 TYR A CA 1
ATOM 824 C C . TYR A 1 109 ? 4.065 -1.453 14.600 1.00 95.06 109 TYR A C 1
ATOM 826 O O . TYR A 1 109 ? 3.028 -0.869 14.935 1.00 95.06 109 TYR A O 1
ATOM 834 N N . GLU A 1 110 ? 5.109 -1.619 15.417 1.00 83.56 110 GLU A N 1
ATO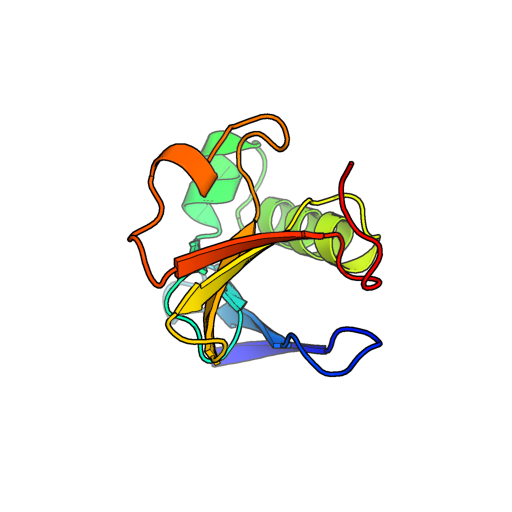M 835 C CA . GLU A 1 110 ? 5.215 -1.118 16.802 1.00 83.56 110 GLU A CA 1
ATOM 836 C C . GLU A 1 110 ? 6.354 -0.114 16.957 1.00 83.56 110 GLU A C 1
ATOM 838 O O . GLU A 1 110 ? 7.429 -0.365 16.366 1.00 83.56 110 GLU A O 1
#